Protein AF-A0A7C5EIF3-F1 (afdb_monomer_lite)

Radius of gyration: 15.69 Å; chains: 1; bounding box: 33×30×39 Å

Foldseek 3Di:
DDCVVLVVLQVVLVVVLVVVVALDLVNLVVLLVVLVVVCVVVPPDCVSVVSNLSSVQNNVVNVVDGSVNVVVVVVVVVVVVVPFDWDQDPVRDIDGD

Secondary structure (DSSP, 8-state):
--THHHHHHHHHHHHHHHHSS---HHHHHHHHHHHHHHHHHSTT-SHHHHHHHHHHHHHHHHTT--HHHHHHHHHHHHHHHHHSPEEEPTTS-EEE-

Sequence (97 aa):
MNQDWLQTIGLSVEKLHELFDRTDLDVEWKKIQEKLEEARYNPGDVRPLADCMFSILLAARNRGYSVTAVFEELGKVAEDSMRRRWKKMPDGTYRAI

pLDDT: mean 83.07, std 7.76, range [51.16, 91.75]

Structure (mmCIF, N/CA/C/O backbone):
data_AF-A0A7C5EIF3-F1
#
_entry.id   AF-A0A7C5EIF3-F1
#
loop_
_atom_site.group_PDB
_atom_site.id
_atom_site.type_symbol
_atom_site.label_atom_id
_atom_site.label_alt_id
_atom_site.label_comp_id
_atom_site.label_asym_id
_atom_site.label_entity_id
_atom_site.label_seq_id
_atom_site.pdbx_PDB_ins_code
_atom_site.Cartn_x
_atom_site.Cartn_y
_atom_site.Cartn_z
_atom_site.occupancy
_atom_site.B_iso_or_equiv
_atom_site.auth_seq_id
_atom_site.auth_comp_id
_atom_site.auth_asym_id
_atom_site.auth_atom_id
_atom_site.pdbx_PDB_model_num
ATOM 1 N N . MET A 1 1 ? 16.771 1.746 11.517 1.00 51.16 1 MET A N 1
ATOM 2 C CA . MET A 1 1 ? 15.713 2.183 10.580 1.00 51.16 1 MET A CA 1
ATOM 3 C C . MET A 1 1 ? 14.783 3.091 11.369 1.00 51.16 1 MET A C 1
ATOM 5 O O . MET A 1 1 ? 14.337 2.662 12.423 1.00 51.16 1 MET A O 1
ATOM 9 N N . ASN A 1 2 ? 14.607 4.351 10.967 1.00 53.47 2 ASN A N 1
ATOM 10 C CA . ASN A 1 2 ? 13.882 5.343 11.770 1.00 53.47 2 ASN A CA 1
ATOM 11 C C . ASN A 1 2 ? 12.400 4.925 11.864 1.00 53.47 2 ASN A C 1
ATOM 13 O O . ASN A 1 2 ? 11.745 4.875 10.831 1.00 53.47 2 ASN A O 1
ATOM 17 N N . GLN A 1 3 ? 11.889 4.545 13.040 1.00 64.25 3 GLN A N 1
ATOM 18 C CA . GLN A 1 3 ? 10.501 4.061 13.210 1.00 64.25 3 GLN A CA 1
ATOM 19 C C . GLN A 1 3 ? 9.456 5.193 13.207 1.00 64.25 3 GLN A C 1
ATOM 21 O O . GLN A 1 3 ? 8.258 4.940 13.108 1.00 64.25 3 GLN A O 1
ATOM 26 N N . ASP A 1 4 ? 9.919 6.441 13.244 1.00 82.50 4 ASP A N 1
ATOM 27 C CA . ASP A 1 4 ? 9.108 7.649 13.418 1.00 82.50 4 ASP A CA 1
ATOM 28 C C . ASP A 1 4 ? 8.106 7.886 12.266 1.00 82.50 4 ASP A C 1
ATOM 30 O O . ASP A 1 4 ? 6.963 8.313 12.459 1.00 82.50 4 ASP A O 1
ATOM 34 N N . TRP A 1 5 ? 8.491 7.525 11.036 1.00 85.06 5 TRP A N 1
ATOM 35 C CA . TRP A 1 5 ? 7.617 7.676 9.867 1.00 85.06 5 TRP A CA 1
ATOM 36 C C . TRP A 1 5 ? 6.504 6.620 9.823 1.00 85.06 5 TRP A C 1
ATOM 38 O O . TRP A 1 5 ? 5.389 6.941 9.418 1.00 85.06 5 TRP A O 1
ATOM 48 N N . LEU A 1 6 ? 6.759 5.388 10.283 1.00 85.88 6 LEU A N 1
ATOM 49 C CA . LEU A 1 6 ? 5.727 4.345 10.373 1.00 85.88 6 LEU A CA 1
ATOM 50 C C . LEU A 1 6 ? 4.655 4.735 11.384 1.00 85.88 6 LEU A C 1
ATOM 52 O O . LEU A 1 6 ? 3.468 4.559 11.119 1.00 85.88 6 LEU A O 1
ATOM 56 N N . GLN A 1 7 ? 5.068 5.319 12.509 1.00 88.62 7 GLN A N 1
ATOM 57 C CA . GLN A 1 7 ? 4.144 5.850 13.503 1.00 88.62 7 GLN A CA 1
ATOM 58 C C . GLN A 1 7 ? 3.294 6.991 12.925 1.00 88.62 7 GLN A C 1
ATOM 60 O O . GLN A 1 7 ? 2.078 7.007 13.109 1.00 88.62 7 GLN A O 1
ATOM 65 N N . THR A 1 8 ? 3.908 7.902 12.166 1.00 89.94 8 THR A N 1
ATOM 66 C CA . THR A 1 8 ? 3.205 9.013 11.503 1.00 89.94 8 THR A CA 1
ATOM 67 C C . THR A 1 8 ? 2.175 8.517 10.481 1.00 89.94 8 THR A C 1
ATOM 69 O O . THR A 1 8 ? 1.041 9.002 10.449 1.00 89.94 8 THR A O 1
ATOM 72 N N . ILE A 1 9 ? 2.535 7.514 9.673 1.00 89.25 9 ILE A N 1
ATOM 73 C CA . ILE A 1 9 ? 1.602 6.878 8.732 1.00 89.25 9 ILE A CA 1
ATOM 74 C C . ILE A 1 9 ? 0.488 6.157 9.491 1.00 89.25 9 ILE A C 1
ATOM 76 O O . ILE A 1 9 ? -0.675 6.319 9.136 1.00 89.25 9 ILE A O 1
ATOM 80 N N . GLY A 1 10 ? 0.822 5.425 10.558 1.00 89.94 10 GLY A N 1
ATOM 81 C CA . GLY A 1 10 ? -0.143 4.780 11.450 1.00 89.94 10 GLY A CA 1
ATOM 82 C C . GLY A 1 10 ? -1.222 5.745 11.927 1.00 89.94 10 GLY A C 1
ATOM 83 O O . GLY A 1 10 ? -2.400 5.531 11.659 1.00 89.94 10 GLY A O 1
ATOM 84 N N . LEU A 1 11 ? -0.816 6.858 12.541 1.00 91.75 11 LEU A N 1
ATOM 85 C CA . LEU A 1 11 ? -1.733 7.897 13.023 1.00 91.75 11 LEU A CA 1
ATOM 86 C C . LEU A 1 11 ? -2.586 8.504 11.902 1.00 91.75 11 LEU A C 1
ATOM 88 O O . LEU A 1 11 ? -3.761 8.803 12.105 1.00 91.75 11 LEU A O 1
ATOM 92 N N . SER A 1 12 ? -2.006 8.673 10.713 1.00 90.50 12 SER A N 1
ATOM 93 C CA . SER A 1 12 ? -2.727 9.198 9.551 1.00 90.50 12 SER A CA 1
ATOM 94 C C . SER A 1 12 ? -3.805 8.224 9.070 1.00 90.50 12 SER A C 1
ATOM 96 O O . SER A 1 12 ? -4.919 8.646 8.776 1.00 90.50 12 SER A O 1
ATOM 98 N N . VAL A 1 13 ? -3.500 6.923 9.032 1.00 89.38 13 VAL A N 1
ATOM 99 C CA . VAL A 1 13 ? -4.449 5.870 8.642 1.00 89.38 13 VAL A CA 1
ATOM 100 C C . VAL A 1 13 ? -5.585 5.749 9.654 1.00 89.38 13 VAL A C 1
ATOM 102 O O . VAL A 1 13 ? -6.731 5.666 9.228 1.00 89.38 13 VAL A O 1
ATOM 105 N N . GLU A 1 14 ? -5.306 5.803 10.962 1.00 89.00 14 GLU A N 1
ATOM 106 C CA . GLU A 1 14 ? -6.362 5.801 11.992 1.00 89.00 14 GLU A CA 1
ATOM 107 C C . GLU A 1 14 ? -7.308 6.988 11.812 1.00 89.00 14 GLU A C 1
ATOM 109 O O . GLU A 1 14 ? -8.518 6.809 11.700 1.00 89.00 14 GLU A O 1
ATOM 114 N N . LYS A 1 15 ? -6.753 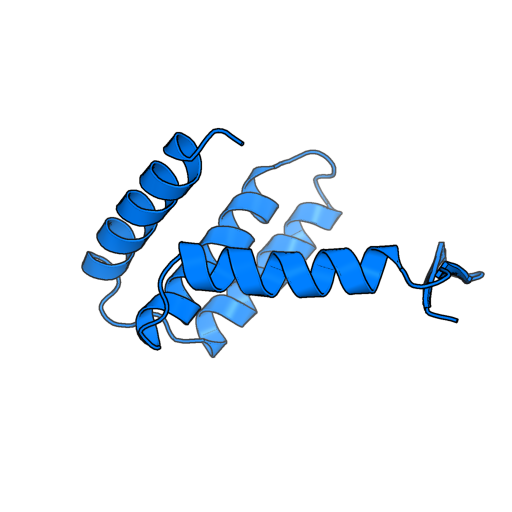8.198 11.679 1.00 88.56 15 LYS A N 1
ATOM 115 C CA . LYS A 1 15 ? -7.550 9.414 11.497 1.00 88.56 15 LYS A CA 1
ATOM 116 C C . LYS A 1 15 ? -8.396 9.371 10.224 1.00 88.56 15 LYS A C 1
ATOM 118 O O 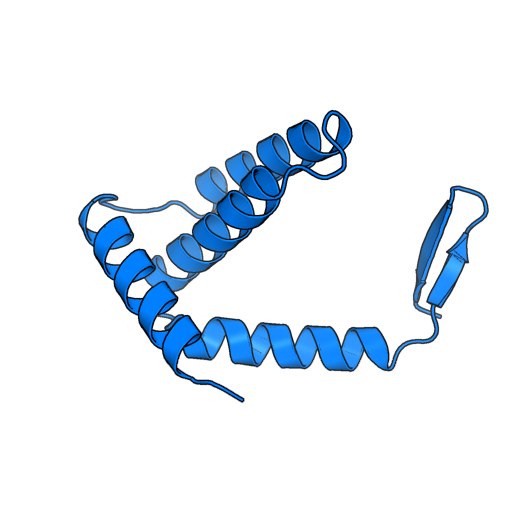. LYS A 1 15 ? -9.527 9.843 10.216 1.00 88.56 15 LYS A O 1
ATOM 123 N N . LEU A 1 16 ? -7.854 8.836 9.131 1.00 86.00 16 LEU A N 1
ATOM 124 C CA . LEU A 1 16 ? -8.608 8.670 7.889 1.00 86.00 16 LEU A CA 1
ATOM 125 C C . LEU A 1 16 ? -9.692 7.600 8.041 1.00 86.00 16 LEU A C 1
ATOM 127 O O . LEU A 1 16 ? -10.803 7.798 7.563 1.00 86.00 16 LEU A O 1
ATOM 131 N N . HIS A 1 17 ? -9.415 6.499 8.735 1.00 84.38 17 HIS A N 1
ATOM 132 C CA . HIS A 1 17 ? -10.413 5.466 8.985 1.00 84.38 17 HIS A CA 1
ATOM 133 C C . HIS A 1 17 ? -11.564 5.972 9.866 1.00 84.38 17 HIS A C 1
ATOM 135 O O . HIS A 1 17 ? -12.710 5.615 9.617 1.00 84.38 17 HIS A O 1
ATOM 141 N N . GLU A 1 18 ? -11.308 6.839 10.847 1.00 84.56 18 GLU A N 1
ATOM 142 C CA . GLU A 1 18 ? -12.374 7.496 11.621 1.00 84.56 18 GLU A CA 1
ATOM 143 C C . GLU A 1 18 ? -13.319 8.329 10.735 1.00 84.56 18 GLU A C 1
ATOM 145 O O . GLU A 1 18 ? -14.498 8.471 11.048 1.00 84.56 18 GLU A O 1
ATOM 150 N N . LEU A 1 19 ? -12.815 8.872 9.622 1.00 82.00 19 LEU A N 1
ATOM 151 C CA . LEU A 1 19 ? -13.595 9.670 8.670 1.00 82.00 19 LEU A CA 1
ATOM 152 C C . LEU A 1 19 ? -14.321 8.815 7.623 1.00 82.00 19 LEU A C 1
ATOM 154 O O . LEU A 1 19 ? -15.328 9.253 7.064 1.00 82.00 19 LEU A O 1
ATOM 158 N N . PHE A 1 20 ? -13.813 7.617 7.331 1.00 73.12 20 PHE A N 1
ATOM 159 C CA . PHE A 1 20 ? -14.374 6.709 6.337 1.00 73.12 20 PHE A CA 1
ATOM 160 C C . PHE A 1 20 ? -15.045 5.521 7.036 1.00 73.12 20 PHE A C 1
ATOM 162 O O . PHE A 1 20 ? -14.401 4.543 7.396 1.00 73.12 20 PHE A O 1
ATOM 169 N N . ASP A 1 21 ? -16.370 5.610 7.174 1.00 62.66 21 ASP A N 1
ATOM 170 C CA . ASP A 1 21 ? -17.252 4.725 7.962 1.00 62.66 21 ASP A CA 1
ATOM 171 C C . ASP A 1 21 ? -17.190 3.225 7.581 1.00 62.66 21 ASP A C 1
ATOM 173 O O . ASP A 1 21 ? -17.677 2.363 8.311 1.00 62.66 21 ASP A O 1
ATOM 177 N N . ARG A 1 22 ? -16.594 2.909 6.423 1.00 62.03 22 ARG A N 1
ATOM 178 C CA . ARG A 1 22 ? -16.122 1.589 5.969 1.00 62.03 22 ARG A CA 1
ATOM 179 C C . ARG A 1 22 ? -15.408 1.776 4.639 1.00 62.03 22 ARG A C 1
ATOM 181 O O . ARG A 1 22 ? -16.017 2.236 3.673 1.00 62.03 22 ARG A O 1
ATOM 188 N N . THR A 1 23 ? -14.139 1.398 4.562 1.00 67.38 23 THR A N 1
ATOM 189 C CA . THR A 1 23 ? -13.418 1.393 3.285 1.00 67.38 23 THR A CA 1
ATOM 190 C C . THR A 1 23 ? -13.556 0.012 2.647 1.00 67.38 23 THR A C 1
ATOM 192 O O . THR A 1 23 ? -12.937 -0.957 3.086 1.00 67.38 23 THR A O 1
ATOM 195 N N . ASP A 1 24 ? -14.426 -0.092 1.642 1.00 76.06 24 ASP A N 1
ATOM 196 C CA . ASP A 1 24 ? -14.620 -1.325 0.877 1.00 76.06 24 ASP A CA 1
ATOM 197 C C . ASP A 1 24 ? -13.363 -1.633 0.047 1.00 76.06 24 ASP A C 1
ATOM 199 O O . ASP A 1 24 ? -12.833 -0.765 -0.653 1.00 76.06 24 ASP A O 1
ATOM 203 N N . LEU A 1 25 ? -12.894 -2.879 0.121 1.00 75.19 25 LEU A N 1
ATOM 204 C CA . LEU A 1 25 ? -11.715 -3.343 -0.603 1.00 75.19 25 LEU A CA 1
ATOM 205 C C . LEU A 1 25 ? -11.895 -3.189 -2.120 1.00 75.19 25 LEU A C 1
ATOM 207 O O . LEU A 1 25 ? -10.941 -2.830 -2.805 1.00 75.19 25 LEU A O 1
ATOM 211 N N . ASP A 1 26 ? -13.110 -3.397 -2.631 1.00 77.50 26 ASP A N 1
ATOM 212 C CA . ASP A 1 26 ? -13.396 -3.276 -4.063 1.00 77.50 26 ASP A CA 1
ATOM 213 C C . ASP A 1 26 ? -13.334 -1.811 -4.525 1.00 77.50 26 ASP A C 1
ATOM 215 O O . ASP A 1 26 ? -12.847 -1.506 -5.619 1.00 77.50 26 ASP A O 1
ATOM 219 N N . VAL A 1 27 ? -13.760 -0.880 -3.665 1.00 81.69 27 VAL A N 1
ATOM 220 C CA . VAL A 1 27 ? -13.681 0.566 -3.925 1.00 81.69 27 VAL A CA 1
ATOM 221 C C . VAL A 1 27 ? -12.231 1.037 -3.919 1.00 81.69 27 VAL A C 1
ATOM 223 O O . VAL A 1 27 ? -11.811 1.747 -4.835 1.00 81.69 27 VAL A O 1
ATOM 226 N N . GLU A 1 28 ? -11.446 0.627 -2.924 1.00 80.88 28 GLU A N 1
ATOM 227 C CA . GLU A 1 28 ? -10.027 0.984 -2.850 1.00 80.88 28 GLU A CA 1
ATOM 228 C C . GLU A 1 28 ? -9.220 0.357 -3.989 1.00 80.88 28 GLU A C 1
ATOM 230 O O . GLU A 1 28 ? -8.340 1.008 -4.552 1.00 80.88 28 GLU A O 1
ATOM 235 N N . TRP A 1 29 ? -9.567 -0.861 -4.411 1.00 78.31 29 TRP A N 1
ATOM 236 C CA . TRP A 1 29 ? -8.952 -1.491 -5.574 1.00 78.31 29 TRP A CA 1
ATOM 237 C C . TRP A 1 29 ? -9.205 -0.705 -6.861 1.00 78.31 29 TRP A C 1
ATOM 239 O O . TRP A 1 29 ? -8.277 -0.462 -7.636 1.00 78.31 29 TRP A O 1
ATOM 249 N N . LYS A 1 30 ? -10.440 -0.239 -7.071 1.00 83.75 30 LYS A N 1
ATOM 250 C CA . LYS A 1 30 ? -10.776 0.595 -8.229 1.00 83.75 30 LYS A CA 1
ATOM 251 C C . LYS A 1 30 ? -9.996 1.915 -8.227 1.00 83.75 30 LYS A C 1
ATOM 253 O O . LYS A 1 30 ? -9.444 2.288 -9.260 1.00 83.75 30 LYS A O 1
ATOM 258 N N . LYS A 1 31 ? -9.879 2.580 -7.071 1.00 83.00 31 LYS A N 1
ATOM 259 C CA . LYS A 1 31 ? -9.069 3.804 -6.927 1.00 83.00 31 LYS A CA 1
ATOM 260 C C . LYS A 1 31 ? -7.604 3.560 -7.286 1.00 83.00 31 LYS A C 1
ATOM 262 O O . LYS A 1 31 ? -7.016 4.359 -8.007 1.00 83.00 31 LYS A O 1
ATOM 267 N N . ILE A 1 32 ? -7.023 2.445 -6.837 1.00 83.50 32 ILE A N 1
ATOM 268 C CA . ILE A 1 32 ? -5.643 2.071 -7.182 1.00 83.50 32 ILE A CA 1
ATOM 269 C C . ILE A 1 32 ? -5.484 1.929 -8.701 1.00 83.50 32 ILE A C 1
ATOM 271 O O . ILE A 1 32 ? -4.527 2.456 -9.264 1.00 83.50 32 ILE A O 1
ATOM 275 N N . GLN A 1 33 ? -6.421 1.264 -9.385 1.00 82.50 33 GLN A N 1
ATOM 276 C CA . GLN A 1 33 ? -6.370 1.126 -10.845 1.00 82.50 33 GLN A CA 1
ATOM 277 C C . GLN A 1 33 ? -6.408 2.485 -11.559 1.00 82.50 33 GLN A C 1
ATOM 279 O O . GLN A 1 33 ? -5.606 2.720 -12.462 1.00 82.50 33 GLN A O 1
ATOM 284 N N . GLU A 1 34 ? -7.291 3.389 -11.129 1.00 84.69 34 GLU A N 1
ATOM 285 C CA . GLU A 1 34 ? -7.394 4.750 -11.670 1.00 84.69 34 GLU A CA 1
ATOM 286 C C . GLU A 1 34 ? -6.096 5.545 -11.446 1.00 84.69 34 GLU A C 1
ATOM 288 O O . GLU A 1 34 ? -5.574 6.163 -12.373 1.00 84.69 34 GLU A O 1
ATOM 293 N N . LYS A 1 35 ? -5.509 5.463 -10.246 1.00 82.06 35 LYS A N 1
ATOM 294 C CA . LYS A 1 35 ? -4.257 6.156 -9.908 1.00 82.06 35 LYS A CA 1
ATOM 295 C C . LYS A 1 35 ? -3.039 5.607 -10.639 1.00 82.06 35 LYS A C 1
ATOM 297 O O . LYS A 1 35 ? -2.178 6.382 -11.052 1.00 82.06 35 LYS A O 1
ATOM 302 N N . LEU A 1 36 ? -2.965 4.300 -10.864 1.00 80.12 36 LEU A N 1
ATOM 303 C CA . LEU A 1 36 ? -1.905 3.717 -11.686 1.00 80.12 36 LEU A CA 1
ATOM 304 C C . LEU A 1 36 ? -2.006 4.162 -13.150 1.00 80.12 36 LEU A C 1
ATOM 306 O O . LEU A 1 36 ? -0.982 4.411 -13.788 1.00 80.12 36 LEU A O 1
ATOM 310 N N . GLU A 1 37 ? -3.224 4.313 -13.670 1.00 81.69 37 GLU A N 1
ATOM 311 C CA . GLU A 1 37 ? -3.444 4.854 -15.010 1.00 81.69 37 GLU A CA 1
ATOM 312 C C . GLU A 1 37 ? -3.055 6.344 -15.077 1.00 81.69 37 GLU A C 1
ATOM 314 O O . GLU A 1 37 ? -2.336 6.736 -15.993 1.00 81.69 37 GLU A O 1
ATOM 319 N N . GLU A 1 38 ? -3.410 7.163 -14.076 1.00 79.06 38 GLU A N 1
ATOM 320 C CA . GLU A 1 38 ? -2.947 8.561 -13.961 1.00 79.06 38 GLU A CA 1
ATOM 321 C C . GLU A 1 38 ? -1.410 8.665 -13.921 1.00 79.06 38 GLU A C 1
ATOM 323 O O . GLU A 1 38 ? -0.819 9.509 -14.604 1.00 79.06 38 GLU A O 1
ATOM 328 N N . ALA A 1 39 ? -0.748 7.783 -13.164 1.00 79.00 39 ALA A N 1
ATOM 329 C CA . ALA A 1 39 ? 0.710 7.735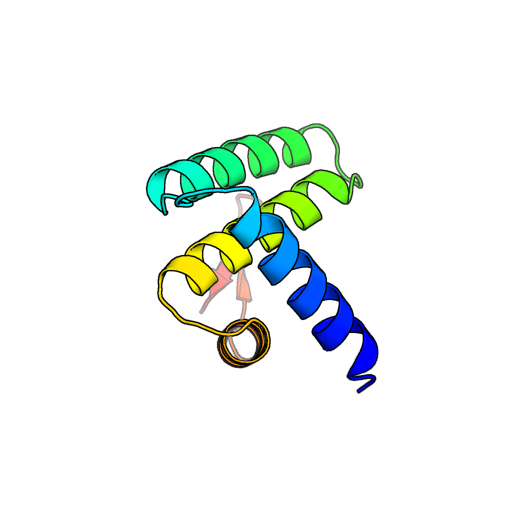 -13.056 1.00 79.00 39 ALA A CA 1
ATOM 330 C C . ALA A 1 39 ? 1.389 7.430 -14.400 1.00 79.00 39 ALA A C 1
ATOM 332 O O . ALA A 1 39 ? 2.497 7.906 -14.655 1.00 79.00 39 ALA A O 1
ATOM 333 N N . ARG A 1 40 ? 0.720 6.677 -15.287 1.00 77.19 40 ARG A N 1
ATOM 334 C CA . ARG A 1 40 ? 1.227 6.373 -16.632 1.00 77.19 40 ARG A CA 1
ATOM 335 C C . ARG A 1 40 ? 1.369 7.626 -17.494 1.00 77.19 40 ARG A C 1
ATOM 337 O O . ARG A 1 40 ? 2.291 7.697 -18.304 1.00 77.19 40 ARG A O 1
ATOM 344 N N . TYR A 1 41 ? 0.478 8.601 -17.324 1.00 79.50 41 TYR A N 1
ATOM 345 C CA . TYR A 1 41 ? 0.505 9.855 -18.083 1.00 79.50 41 TYR A CA 1
ATOM 346 C C . TYR A 1 41 ? 1.339 10.953 -17.414 1.00 79.50 41 TYR A C 1
ATOM 348 O O . TYR A 1 41 ? 1.741 11.892 -18.095 1.00 79.50 41 TYR A O 1
ATOM 356 N N . ASN A 1 42 ? 1.644 10.820 -16.118 1.00 78.56 42 ASN A N 1
ATOM 357 C CA . ASN A 1 42 ? 2.455 11.770 -15.351 1.00 78.56 42 ASN A CA 1
ATOM 358 C C . ASN A 1 42 ? 3.652 11.082 -14.666 1.00 78.56 42 ASN A C 1
ATOM 360 O O . ASN A 1 42 ? 3.712 11.011 -13.433 1.00 78.56 42 ASN A O 1
ATOM 364 N N . PRO A 1 43 ? 4.628 10.571 -15.442 1.00 68.56 43 PRO A N 1
ATOM 365 C CA . PRO A 1 43 ? 5.795 9.905 -14.880 1.00 68.56 43 PRO A CA 1
ATOM 366 C C . PRO A 1 43 ? 6.610 10.886 -14.023 1.00 68.56 43 PRO A C 1
ATOM 368 O O . PRO A 1 43 ? 7.103 11.898 -14.516 1.00 68.56 43 PRO A O 1
ATOM 371 N N . GLY A 1 44 ? 6.749 10.580 -12.731 1.00 72.50 44 GLY A N 1
ATOM 372 C CA . GLY A 1 44 ? 7.459 11.410 -11.749 1.00 72.50 44 GLY A CA 1
ATOM 373 C C . GLY A 1 44 ? 6.556 12.079 -10.709 1.00 72.50 44 GLY A C 1
ATOM 374 O O . GLY A 1 44 ? 7.067 12.572 -9.705 1.00 72.50 44 GLY A O 1
ATOM 375 N N . ASP A 1 45 ? 5.233 12.056 -10.896 1.00 80.31 45 ASP A N 1
ATOM 376 C CA . ASP A 1 45 ? 4.299 12.448 -9.841 1.00 80.31 45 ASP A CA 1
ATOM 377 C C . ASP A 1 45 ? 4.224 11.352 -8.768 1.00 80.31 45 ASP A C 1
ATOM 379 O O . ASP A 1 45 ? 3.899 10.198 -9.048 1.00 80.31 45 ASP A O 1
ATOM 383 N N . VAL A 1 46 ? 4.537 11.714 -7.525 1.00 79.56 46 VAL A N 1
ATOM 384 C CA . VAL A 1 46 ? 4.525 10.792 -6.379 1.00 79.56 46 VAL A CA 1
ATOM 385 C C . VAL A 1 46 ? 3.138 10.637 -5.758 1.00 79.56 46 VAL A C 1
ATOM 387 O O . VAL A 1 46 ? 2.914 9.696 -4.998 1.00 79.56 46 VAL A O 1
ATOM 390 N N . ARG A 1 47 ? 2.197 11.539 -6.069 1.00 83.12 47 ARG A N 1
ATOM 391 C CA . ARG A 1 47 ? 0.855 11.539 -5.469 1.00 83.12 47 ARG A CA 1
ATOM 392 C C . ARG A 1 47 ? 0.066 10.269 -5.789 1.00 83.12 47 ARG A C 1
ATOM 394 O O . ARG A 1 47 ? -0.434 9.673 -4.840 1.00 83.12 47 ARG A O 1
ATOM 401 N N . PRO A 1 48 ? 0.019 9.770 -7.043 1.00 79.19 48 PRO A N 1
ATOM 402 C CA . PRO A 1 48 ? -0.719 8.545 -7.338 1.00 79.19 48 PRO A CA 1
ATOM 403 C C . PRO A 1 48 ? -0.183 7.331 -6.571 1.00 79.19 48 PRO A C 1
ATOM 405 O O . PRO A 1 48 ? -0.955 6.481 -6.131 1.00 79.19 48 PRO A O 1
ATOM 408 N N . LEU A 1 49 ? 1.137 7.267 -6.360 1.00 80.19 49 LEU A N 1
ATOM 409 C CA . LEU A 1 49 ? 1.762 6.218 -5.557 1.00 80.19 49 LEU A CA 1
ATOM 410 C C . LEU A 1 49 ? 1.363 6.334 -4.078 1.00 80.19 49 LEU A C 1
ATOM 412 O O . LEU A 1 49 ? 1.003 5.331 -3.464 1.00 80.19 49 LEU A O 1
ATOM 416 N N . ALA A 1 50 ? 1.407 7.546 -3.518 1.00 83.56 50 ALA A N 1
ATOM 417 C CA . ALA A 1 50 ? 1.005 7.799 -2.138 1.00 83.56 50 ALA A CA 1
ATOM 418 C C . ALA A 1 50 ? -0.476 7.452 -1.902 1.00 83.56 50 ALA A C 1
ATOM 420 O O . ALA A 1 50 ? -0.792 6.776 -0.924 1.00 83.56 50 ALA A O 1
ATOM 421 N N . ASP A 1 51 ? -1.363 7.831 -2.825 1.00 83.62 51 ASP A N 1
ATOM 422 C CA . ASP A 1 51 ? -2.791 7.503 -2.767 1.00 83.6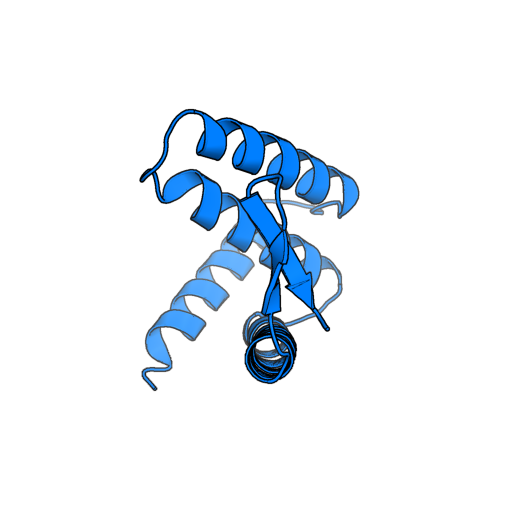2 51 ASP A CA 1
ATOM 423 C C . ASP A 1 51 ? -3.012 5.985 -2.769 1.00 83.62 51 ASP A C 1
ATOM 425 O O . ASP A 1 51 ? -3.727 5.464 -1.913 1.00 83.62 51 ASP A O 1
ATOM 429 N N . CYS A 1 52 ? -2.329 5.250 -3.659 1.00 84.12 52 CYS A N 1
ATOM 430 C CA . CYS A 1 52 ? -2.409 3.788 -3.693 1.00 84.12 52 CYS A CA 1
ATOM 431 C C . CYS A 1 52 ? -1.960 3.152 -2.370 1.00 84.12 52 CYS A C 1
ATOM 433 O O . CYS A 1 52 ? -2.580 2.199 -1.894 1.00 84.12 52 CYS A O 1
ATOM 435 N N . MET A 1 53 ? -0.891 3.676 -1.760 1.00 85.62 53 MET A N 1
ATOM 436 C CA . MET A 1 53 ? -0.424 3.197 -0.459 1.00 85.62 53 MET A CA 1
ATOM 437 C C . MET A 1 53 ? -1.476 3.415 0.633 1.00 85.62 53 MET A C 1
ATOM 439 O O . MET A 1 53 ? -1.756 2.489 1.394 1.00 85.62 53 MET A O 1
ATOM 443 N N . PHE A 1 54 ? -2.092 4.599 0.705 1.00 85.62 54 PHE A N 1
ATOM 444 C CA . PHE A 1 54 ? -3.147 4.869 1.686 1.00 85.62 54 PHE A CA 1
ATOM 445 C C . PHE A 1 54 ? -4.382 3.992 1.470 1.00 85.62 54 PHE A C 1
ATOM 447 O O . 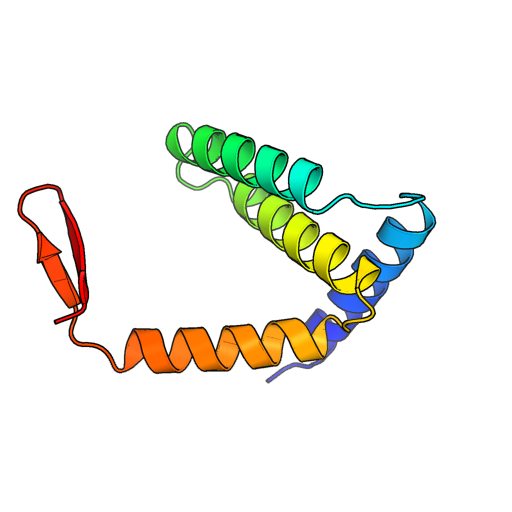PHE A 1 54 ? -4.916 3.469 2.447 1.00 85.62 54 PHE A O 1
ATOM 454 N N . SER A 1 55 ? -4.784 3.756 0.220 1.00 86.12 55 SER A N 1
ATOM 455 C CA . SER A 1 55 ? -5.874 2.835 -0.120 1.00 86.12 55 SER A CA 1
ATOM 456 C C . SER A 1 55 ? -5.635 1.420 0.416 1.00 86.12 55 SER A C 1
ATOM 458 O O . SER A 1 55 ? -6.513 0.842 1.060 1.00 86.12 55 SER A O 1
ATOM 460 N N . ILE A 1 56 ? -4.426 0.877 0.235 1.00 86.31 56 ILE A N 1
ATOM 461 C CA . ILE A 1 56 ? -4.055 -0.447 0.762 1.00 86.31 56 ILE A CA 1
ATOM 462 C C . ILE A 1 56 ? -4.117 -0.463 2.294 1.00 86.31 56 ILE A C 1
ATOM 464 O O . ILE A 1 56 ? -4.673 -1.391 2.886 1.00 86.31 56 ILE A O 1
ATOM 468 N N . LEU A 1 57 ? -3.560 0.561 2.946 1.00 90.25 57 LEU A N 1
ATOM 469 C CA . LEU A 1 57 ? -3.500 0.631 4.406 1.00 90.25 57 LEU A CA 1
ATOM 470 C C . LEU A 1 57 ? -4.890 0.787 5.037 1.00 90.25 57 LEU A C 1
ATOM 472 O O . LEU A 1 57 ? -5.173 0.139 6.043 1.00 90.25 57 LEU A O 1
ATOM 476 N N . LEU A 1 58 ? -5.774 1.581 4.431 1.00 88.19 58 LEU A N 1
ATOM 477 C CA . LEU A 1 58 ? -7.163 1.730 4.870 1.00 88.19 58 LEU A CA 1
ATOM 478 C C . LEU A 1 58 ? -7.941 0.422 4.714 1.00 88.19 58 LEU A C 1
ATOM 480 O O . LEU A 1 58 ? -8.613 -0.018 5.649 1.00 88.19 58 LEU A O 1
ATOM 484 N N . ALA A 1 59 ? -7.809 -0.249 3.570 1.00 86.12 59 ALA A N 1
ATOM 485 C CA . ALA A 1 59 ? -8.454 -1.536 3.336 1.00 86.12 59 ALA A CA 1
ATOM 486 C C . ALA A 1 59 ? -7.971 -2.612 4.332 1.00 86.12 59 ALA A C 1
ATOM 488 O O . ALA A 1 59 ? -8.773 -3.383 4.865 1.00 86.12 59 ALA A O 1
ATOM 489 N N . ALA A 1 60 ? -6.672 -2.633 4.642 1.00 87.50 60 ALA A N 1
ATOM 490 C CA . ALA A 1 60 ? -6.103 -3.526 5.648 1.00 87.50 60 ALA A CA 1
ATOM 491 C C . ALA A 1 60 ? -6.598 -3.196 7.066 1.00 87.50 60 ALA A C 1
ATOM 493 O O . ALA A 1 60 ? -6.936 -4.105 7.831 1.00 87.50 60 ALA A O 1
ATOM 494 N N . ARG A 1 61 ? -6.710 -1.908 7.407 1.00 88.75 61 ARG A N 1
ATOM 495 C CA . ARG A 1 61 ? -7.193 -1.471 8.719 1.00 88.75 61 ARG A CA 1
ATOM 496 C C . ARG A 1 61 ? -8.655 -1.858 8.966 1.00 88.75 61 ARG A C 1
ATOM 498 O O . ARG A 1 61 ? -8.942 -2.349 10.054 1.00 88.75 61 ARG A O 1
ATOM 505 N N . ASN A 1 62 ? -9.530 -1.798 7.954 1.00 85.69 62 ASN A N 1
ATOM 506 C CA . ASN A 1 62 ? -10.910 -2.316 8.056 1.00 85.69 62 ASN A CA 1
ATOM 507 C C . ASN A 1 62 ? -10.969 -3.815 8.390 1.00 85.69 62 ASN A C 1
ATOM 509 O O . ASN A 1 62 ? -11.952 -4.296 8.948 1.00 85.69 62 ASN A O 1
ATOM 513 N N . ARG A 1 63 ? -9.920 -4.572 8.047 1.00 85.62 63 ARG A N 1
ATOM 514 C CA . ARG A 1 63 ? -9.789 -5.997 8.383 1.00 85.62 63 ARG A CA 1
ATOM 515 C C . ARG A 1 63 ? -9.056 -6.245 9.706 1.00 85.62 63 ARG A C 1
ATOM 517 O O . ARG A 1 63 ? -8.768 -7.391 10.032 1.00 85.62 63 ARG A O 1
ATOM 524 N N . GLY A 1 64 ? -8.768 -5.191 10.469 1.00 88.38 64 GLY A N 1
ATOM 525 C CA . GLY A 1 64 ? -8.124 -5.264 11.779 1.00 88.38 64 GLY A CA 1
ATOM 526 C C . GLY A 1 64 ? -6.596 -5.317 11.746 1.00 88.38 64 GLY A C 1
ATOM 527 O O . GLY A 1 64 ? -5.982 -5.496 12.797 1.00 88.38 64 GLY A O 1
ATOM 528 N N . TYR A 1 65 ? -5.959 -5.142 10.585 1.00 91.00 65 TYR A N 1
ATOM 529 C CA . TYR A 1 65 ? -4.498 -5.129 10.495 1.00 91.00 65 TYR A CA 1
ATOM 530 C C . TYR A 1 65 ? -3.918 -3.764 10.882 1.00 91.00 65 TYR A C 1
ATOM 532 O O . TYR A 1 65 ? -4.498 -2.716 10.596 1.00 91.00 65 TYR A O 1
ATOM 540 N N . SER A 1 66 ? -2.752 -3.771 11.533 1.00 90.88 66 SER A N 1
ATOM 541 C CA . SER A 1 66 ? -1.977 -2.557 11.802 1.00 90.88 66 SER A CA 1
ATOM 542 C C . SER A 1 66 ? -1.092 -2.200 10.607 1.00 90.88 66 SER A C 1
ATOM 544 O O . SER A 1 66 ? -0.682 -3.074 9.842 1.00 90.88 66 SER A O 1
ATOM 546 N N . VAL A 1 67 ? -0.734 -0.918 10.476 1.00 89.94 67 VAL A N 1
ATOM 547 C CA . VAL A 1 67 ? 0.215 -0.456 9.447 1.00 89.94 67 VAL A CA 1
ATOM 548 C C . VAL A 1 67 ? 1.535 -1.228 9.534 1.00 89.94 67 VAL A C 1
ATOM 550 O O . VAL A 1 67 ? 2.036 -1.691 8.514 1.00 89.94 67 VAL A O 1
ATOM 553 N N . THR A 1 68 ? 2.063 -1.447 10.741 1.00 91.12 68 THR A N 1
ATOM 554 C CA . THR A 1 68 ? 3.292 -2.228 10.948 1.00 91.12 68 THR A CA 1
ATOM 555 C C . THR A 1 68 ? 3.182 -3.638 10.370 1.00 91.12 68 THR A C 1
ATOM 557 O O . THR A 1 68 ? 4.061 -4.039 9.615 1.00 91.12 68 THR A O 1
ATOM 560 N N . ALA A 1 69 ? 2.084 -4.354 10.641 1.00 90.69 69 ALA A N 1
ATOM 561 C CA . ALA A 1 69 ? 1.879 -5.705 10.117 1.00 90.69 69 ALA A CA 1
ATOM 562 C C . ALA A 1 69 ? 1.829 -5.725 8.579 1.00 90.69 69 ALA A C 1
ATOM 564 O O . ALA A 1 69 ? 2.401 -6.611 7.948 1.00 90.69 69 ALA A O 1
ATOM 565 N N . VAL A 1 70 ? 1.197 -4.721 7.960 1.00 91.00 70 VAL A N 1
ATOM 566 C CA . VAL A 1 70 ? 1.166 -4.594 6.494 1.00 91.00 70 VAL A CA 1
ATOM 567 C C . VAL A 1 70 ? 2.574 -4.387 5.931 1.00 91.00 70 VAL A C 1
ATOM 569 O O . VAL A 1 70 ? 2.956 -5.061 4.977 1.00 91.00 70 VAL A O 1
ATOM 572 N N . PHE A 1 71 ? 3.365 -3.487 6.520 1.00 90.44 71 PHE A N 1
ATOM 573 C CA . PHE A 1 71 ? 4.732 -3.229 6.058 1.00 90.44 71 PHE A CA 1
ATOM 574 C C . PHE A 1 71 ? 5.675 -4.419 6.279 1.00 90.44 71 PHE A C 1
ATOM 576 O O . PHE A 1 71 ? 6.551 -4.645 5.446 1.00 90.44 71 PHE A O 1
ATOM 583 N N . GLU A 1 72 ? 5.495 -5.202 7.344 1.00 91.12 72 GLU A N 1
ATOM 584 C CA . GLU A 1 72 ? 6.252 -6.440 7.565 1.00 91.12 72 GLU A CA 1
ATOM 585 C C . GLU A 1 72 ? 5.981 -7.476 6.466 1.00 91.12 72 GLU A C 1
ATOM 587 O O . GLU A 1 72 ? 6.923 -8.036 5.902 1.00 91.12 72 GLU A O 1
ATOM 592 N N . GLU A 1 73 ? 4.714 -7.699 6.105 1.00 91.25 73 GLU A N 1
ATOM 593 C CA . GLU A 1 73 ? 4.353 -8.621 5.021 1.00 91.25 73 GLU A CA 1
ATOM 594 C C . GLU A 1 73 ? 4.827 -8.122 3.651 1.00 91.25 73 GLU A C 1
ATOM 596 O O . GLU A 1 73 ? 5.404 -8.886 2.873 1.00 91.25 73 GLU A O 1
ATOM 601 N N . LEU A 1 74 ? 4.671 -6.825 3.364 1.00 87.75 74 LEU A N 1
ATOM 602 C CA . LEU A 1 74 ? 5.216 -6.224 2.143 1.00 87.75 74 LEU A CA 1
ATOM 603 C C . LEU A 1 74 ? 6.743 -6.346 2.082 1.00 87.75 74 LEU A C 1
ATOM 605 O O . LEU A 1 74 ? 7.290 -6.585 1.006 1.00 87.75 74 LEU A O 1
ATOM 609 N N . GLY A 1 75 ? 7.428 -6.237 3.224 1.00 88.88 75 GLY A N 1
ATOM 610 C CA . GLY A 1 75 ? 8.866 -6.464 3.340 1.00 88.88 75 GLY A CA 1
ATOM 611 C C . GLY A 1 75 ? 9.264 -7.879 2.920 1.00 88.88 75 GLY A C 1
ATOM 612 O O . GLY A 1 75 ? 10.166 -8.036 2.099 1.00 88.88 75 GLY A O 1
ATOM 613 N N . LYS A 1 76 ? 8.540 -8.903 3.389 1.00 90.62 76 LYS A N 1
ATOM 614 C CA . LYS A 1 76 ? 8.767 -10.304 2.983 1.00 90.62 76 LYS A CA 1
ATOM 615 C C . LYS A 1 76 ? 8.576 -10.495 1.479 1.00 90.62 76 LYS A C 1
ATOM 617 O O . LYS A 1 76 ? 9.429 -11.082 0.817 1.00 90.62 76 LYS A O 1
ATOM 622 N N . VAL A 1 77 ? 7.493 -9.946 0.920 1.00 88.50 77 VAL A N 1
ATOM 623 C CA . VAL A 1 77 ? 7.223 -10.005 -0.527 1.00 88.50 77 VAL A CA 1
ATOM 624 C C . VAL A 1 77 ? 8.324 -9.302 -1.324 1.00 88.50 77 VAL A C 1
ATOM 626 O O . VAL A 1 77 ? 8.756 -9.811 -2.359 1.00 88.50 77 VAL A O 1
ATOM 629 N N . ALA A 1 78 ? 8.804 -8.151 -0.849 1.00 87.31 78 ALA A N 1
ATOM 630 C CA . ALA A 1 78 ? 9.892 -7.417 -1.483 1.00 87.31 78 ALA A CA 1
ATOM 631 C C . ALA A 1 78 ? 11.210 -8.204 -1.442 1.00 87.31 78 ALA A C 1
ATOM 633 O O . ALA A 1 78 ? 11.884 -8.308 -2.466 1.00 87.31 78 ALA A O 1
ATOM 634 N N . GLU A 1 79 ? 11.559 -8.809 -0.306 1.00 89.88 79 GLU A N 1
ATOM 635 C CA . GLU A 1 79 ? 12.737 -9.672 -0.193 1.00 89.88 79 GLU A CA 1
ATOM 636 C C . GLU A 1 79 ? 12.663 -10.868 -1.146 1.00 89.88 79 GLU A C 1
ATOM 638 O O . GLU A 1 79 ? 13.616 -11.132 -1.882 1.00 89.88 79 GLU A O 1
ATOM 643 N N . ASP A 1 80 ? 11.526 -11.562 -1.188 1.00 87.38 80 ASP A N 1
ATOM 644 C CA . ASP A 1 80 ? 11.312 -12.685 -2.100 1.00 87.38 80 ASP A CA 1
ATOM 645 C C . ASP A 1 80 ? 11.379 -12.249 -3.566 1.00 87.38 80 ASP A C 1
ATOM 647 O O . ASP A 1 80 ? 11.937 -12.958 -4.406 1.00 87.38 80 ASP A O 1
ATOM 651 N N . SER A 1 81 ? 10.852 -11.065 -3.880 1.00 84.00 81 SER A N 1
ATOM 652 C CA . SER A 1 81 ? 10.942 -10.455 -5.205 1.00 84.00 81 SER A CA 1
ATOM 653 C C . SER A 1 81 ? 12.398 -10.180 -5.594 1.00 84.00 81 SER A C 1
ATOM 655 O O . SER A 1 81 ? 12.828 -10.544 -6.688 1.00 84.00 81 SER A O 1
ATOM 657 N N . MET A 1 82 ? 13.201 -9.630 -4.681 1.00 85.06 82 MET A N 1
ATOM 658 C CA . MET A 1 82 ? 14.622 -9.338 -4.907 1.00 85.06 82 MET A CA 1
ATOM 659 C C . MET A 1 82 ? 15.487 -10.598 -5.055 1.00 85.06 82 MET A C 1
ATOM 661 O O . MET A 1 82 ? 16.504 -10.565 -5.746 1.00 85.06 82 MET A O 1
ATOM 665 N N . ARG A 1 83 ? 15.093 -11.719 -4.436 1.00 87.12 83 ARG A N 1
ATOM 666 C CA . ARG A 1 83 ? 15.791 -13.014 -4.560 1.00 87.12 83 ARG A CA 1
ATOM 667 C C . ARG A 1 83 ? 15.551 -13.704 -5.905 1.00 87.12 83 ARG A C 1
ATOM 669 O O . ARG A 1 83 ? 16.323 -14.588 -6.281 1.00 87.12 83 ARG A O 1
ATOM 676 N N . ARG A 1 84 ? 14.490 -13.341 -6.632 1.00 85.44 84 ARG A N 1
ATOM 677 C CA . ARG A 1 84 ? 14.169 -13.936 -7.938 1.00 85.44 84 ARG A CA 1
ATOM 678 C C . ARG A 1 84 ? 15.113 -13.418 -9.016 1.00 85.44 84 ARG A C 1
ATOM 680 O O . ARG A 1 84 ? 15.490 -12.248 -9.034 1.00 85.44 84 ARG A O 1
ATOM 687 N N . ARG A 1 85 ? 15.456 -14.283 -9.973 1.00 80.81 85 ARG A N 1
ATOM 688 C CA . ARG A 1 85 ? 16.088 -13.823 -11.212 1.00 80.81 85 ARG A CA 1
ATOM 689 C C . ARG A 1 85 ? 15.007 -13.240 -12.102 1.00 80.81 85 ARG A C 1
ATOM 691 O O . ARG A 1 85 ? 14.010 -13.895 -12.382 1.00 80.81 85 ARG A O 1
ATOM 698 N N . TRP A 1 86 ? 15.223 -12.018 -12.563 1.00 86.94 86 TRP A N 1
ATOM 699 C CA . TRP A 1 86 ? 14.295 -11.337 -13.454 1.00 86.94 86 TRP A CA 1
ATOM 700 C C . TRP A 1 86 ? 14.826 -11.363 -14.883 1.00 86.94 86 TRP A C 1
ATOM 702 O O . TRP A 1 86 ? 15.948 -10.930 -15.147 1.00 86.94 86 TRP A O 1
ATOM 712 N N . LYS A 1 87 ? 14.013 -11.849 -15.823 1.00 87.19 87 LYS A N 1
ATOM 713 C CA . LYS A 1 87 ? 14.259 -11.705 -17.261 1.00 87.19 87 LYS A CA 1
ATOM 714 C C . LYS A 1 87 ? 13.529 -10.482 -17.776 1.00 87.19 87 LYS A C 1
ATOM 716 O O . LYS A 1 87 ? 12.314 -10.393 -17.603 1.00 87.19 87 LYS A O 1
ATOM 721 N N . LYS A 1 88 ? 14.237 -9.604 -18.485 1.00 88.88 88 LYS A N 1
ATOM 722 C CA . LYS A 1 88 ? 13.588 -8.598 -19.327 1.00 88.88 88 LYS A CA 1
ATOM 723 C C . LYS A 1 88 ? 13.008 -9.279 -20.570 1.00 88.88 88 LYS A C 1
ATOM 725 O O . LYS A 1 88 ? 13.713 -10.005 -21.273 1.00 88.88 88 LYS A O 1
ATOM 730 N N . MET A 1 89 ? 11.725 -9.067 -20.811 1.00 91.19 89 MET A N 1
ATOM 731 C CA . MET A 1 89 ? 10.966 -9.602 -21.935 1.00 91.19 89 MET A CA 1
ATOM 732 C C . MET A 1 89 ? 11.066 -8.668 -23.157 1.00 91.19 89 MET A C 1
ATOM 734 O O . MET A 1 89 ? 11.394 -7.488 -23.000 1.00 91.19 89 MET A O 1
ATOM 738 N N . PRO A 1 90 ? 10.779 -9.159 -24.381 1.00 87.12 90 PRO A N 1
ATOM 739 C CA . PRO A 1 90 ? 10.817 -8.335 -25.596 1.00 87.12 90 PRO A CA 1
ATOM 740 C C . PRO A 1 90 ? 9.840 -7.150 -25.590 1.00 87.12 90 PRO A C 1
ATOM 742 O O . PRO A 1 90 ? 10.113 -6.137 -26.222 1.00 87.12 90 PRO A O 1
ATOM 745 N N . ASP A 1 91 ? 8.731 -7.261 -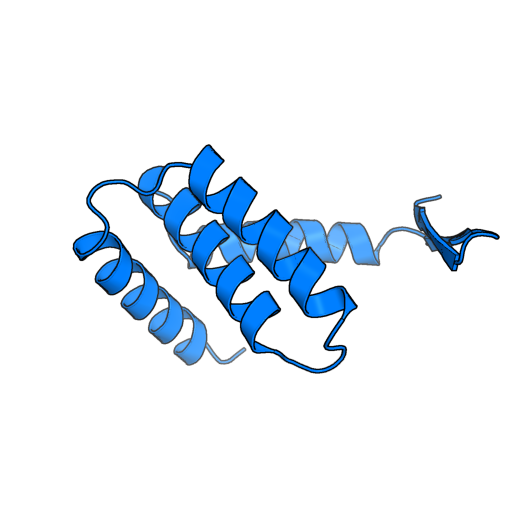24.855 1.00 85.69 91 ASP A N 1
ATOM 746 C CA . ASP A 1 91 ? 7.733 -6.198 -24.661 1.00 85.69 91 ASP A CA 1
ATOM 747 C C . ASP A 1 91 ? 8.155 -5.144 -23.615 1.00 85.69 91 ASP A C 1
ATOM 749 O O . ASP A 1 91 ? 7.402 -4.221 -23.318 1.00 85.69 91 ASP A O 1
ATOM 753 N N . GLY A 1 92 ? 9.357 -5.275 -23.041 1.00 77.38 92 GLY A N 1
ATOM 754 C CA . GLY A 1 92 ? 9.887 -4.373 -22.020 1.00 77.38 92 GLY A CA 1
ATOM 755 C C . GLY A 1 92 ? 9.478 -4.715 -20.585 1.00 77.38 92 GLY A C 1
ATOM 756 O O . GLY A 1 92 ? 10.004 -4.092 -19.662 1.00 77.38 92 GLY A O 1
ATOM 757 N N . THR A 1 93 ? 8.612 -5.711 -20.376 1.00 81.81 93 THR A N 1
ATOM 758 C CA . THR A 1 93 ? 8.218 -6.179 -19.038 1.00 81.81 93 THR A CA 1
ATOM 759 C C . THR A 1 93 ? 9.292 -7.072 -18.405 1.00 81.81 93 THR A C 1
ATOM 761 O O . THR A 1 93 ? 10.229 -7.514 -19.071 1.00 81.81 93 THR A O 1
ATOM 764 N N . TYR A 1 94 ? 9.181 -7.349 -17.103 1.00 79.44 94 TYR A N 1
ATOM 765 C CA . TYR A 1 94 ? 10.061 -8.287 -16.399 1.00 79.44 94 TYR A CA 1
ATOM 766 C C . TYR A 1 94 ? 9.268 -9.495 -15.896 1.00 79.44 94 TYR A C 1
ATOM 768 O O . TYR A 1 94 ? 8.180 -9.344 -15.343 1.00 79.44 94 TYR A O 1
ATOM 776 N N . ARG A 1 95 ? 9.820 -10.701 -16.063 1.00 81.38 95 ARG A N 1
ATOM 777 C CA . ARG A 1 95 ? 9.259 -11.946 -15.511 1.00 81.38 95 ARG A CA 1
ATOM 778 C C . ARG A 1 95 ? 10.280 -12.663 -14.640 1.00 81.38 95 ARG A C 1
ATOM 780 O O . ARG A 1 95 ? 11.458 -12.714 -14.990 1.00 81.38 95 ARG A O 1
ATOM 787 N N . ALA A 1 96 ? 9.814 -13.221 -13.527 1.00 82.50 96 ALA A N 1
ATOM 788 C CA . ALA A 1 96 ? 10.623 -14.101 -12.693 1.00 82.50 96 ALA A CA 1
ATOM 789 C C . ALA A 1 96 ? 10.924 -15.413 -13.442 1.00 82.50 96 ALA A C 1
ATOM 791 O O . ALA A 1 96 ? 10.035 -15.946 -14.113 1.00 82.50 96 ALA A O 1
ATOM 792 N N . ILE A 1 97 ? 12.165 -15.896 -13.334 1.00 73.75 97 ILE A N 1
ATOM 793 C CA . ILE A 1 97 ? 12.667 -17.166 -13.887 1.00 73.75 97 ILE A CA 1
ATOM 794 C C . ILE A 1 97 ? 13.109 -18.084 -12.753 1.00 73.75 97 ILE A C 1
ATOM 796 O O . ILE A 1 97 ? 13.770 -17.565 -11.821 1.00 73.75 97 ILE A O 1
#